Protein AF-A0A363N075-F1 (afdb_monomer)

Foldseek 3Di:
DDPLQVQLCVLVVLQLPDQDPPDPDRGAQLCRLQVPFPPDDSVNNVCSNRSNDDDDPVVVVSSCVSSVPDDD

Secondary structure (DSSP, 8-state):
--HHHHHHHHHHHHHHTSPPSSSSSSS--HHHHHHTSTT--HHHHHHHHTT-----HHHHHHHHHHTTPPP-

Sequence (72 aa):
MTEKEKLGEGVRELREKVPSSDYNKEYISQQELADKNVGLTKHFIGTIERGDANPTLEKLIFLAKALNLKSI

Mean predicted aligned error: 3.31 Å

Solvent-accessible surface area (backbone atoms only — not comparable to full-atom values): 4186 Å² total; per-residue (Å²): 133,52,74,4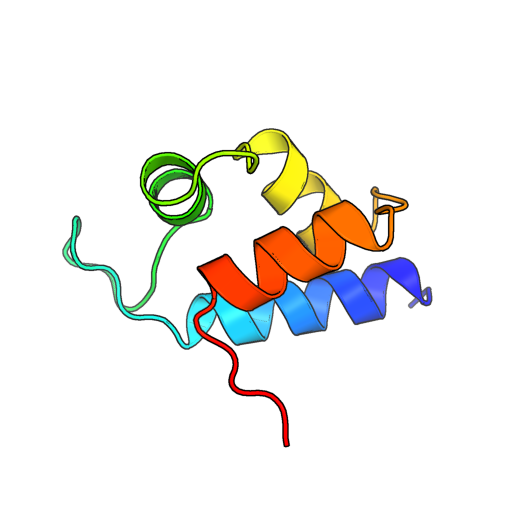0,37,53,52,6,47,54,51,45,58,56,39,58,70,37,64,31,84,90,51,104,46,82,34,41,48,57,56,58,54,19,78,76,25,93,94,50,45,38,66,57,50,52,33,34,43,67,26,75,44,84,78,52,72,68,57,51,53,52,49,38,57,66,66,67,60,76,84,129

pLDDT: mean 92.25, std 7.79, range [50.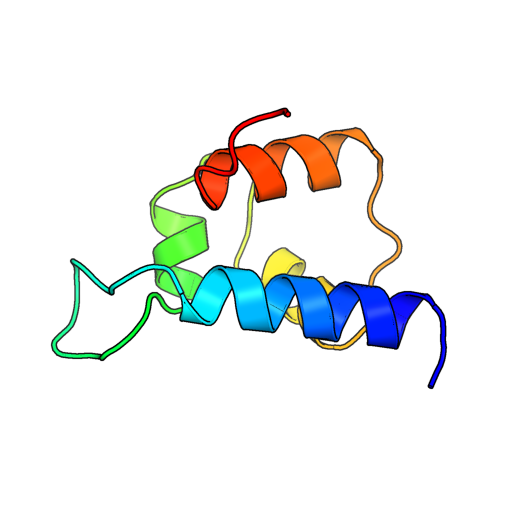25, 97.94]

Radius of gyration: 11.63 Å; Cα contacts (8 Å, |Δi|>4): 79; chains: 1; bounding box: 30×26×32 Å

Structure (mmCIF, N/CA/C/O backbone):
data_AF-A0A363N075-F1
#
_entry.id   AF-A0A363N075-F1
#
loop_
_atom_site.group_PDB
_atom_site.id
_atom_site.type_symbol
_atom_site.label_atom_id
_atom_site.label_alt_id
_atom_site.label_comp_id
_atom_site.label_asym_id
_atom_site.label_entity_id
_atom_site.label_seq_id
_atom_site.pdbx_PDB_ins_code
_atom_site.Cartn_x
_atom_site.Cartn_y
_atom_site.Cartn_z
_atom_site.occupancy
_atom_site.B_iso_or_equiv
_atom_site.auth_seq_id
_atom_site.auth_comp_id
_atom_site.auth_asym_id
_atom_site.auth_atom_id
_atom_site.pdbx_PDB_model_num
ATOM 1 N N . MET A 1 1 ? 18.857 6.657 -1.313 1.00 81.94 1 MET A N 1
ATOM 2 C CA . MET A 1 1 ? 17.430 6.377 -1.517 1.00 81.94 1 MET A CA 1
ATOM 3 C C . MET A 1 1 ? 17.143 6.331 -3.012 1.00 81.94 1 MET A C 1
ATOM 5 O O . MET A 1 1 ? 17.454 7.298 -3.703 1.00 81.94 1 MET A O 1
ATOM 9 N N . THR A 1 2 ? 16.647 5.206 -3.518 1.00 95.31 2 THR A N 1
ATOM 10 C CA . THR A 1 2 ? 16.249 4.992 -4.916 1.00 95.31 2 THR A CA 1
ATOM 11 C C . THR A 1 2 ? 14.879 5.614 -5.198 1.00 95.31 2 THR A C 1
ATOM 13 O O . THR A 1 2 ? 14.127 5.919 -4.275 1.00 95.31 2 THR A O 1
ATOM 16 N N . GLU A 1 3 ? 14.510 5.768 -6.471 1.00 94.81 3 GLU A N 1
ATOM 17 C CA . GLU A 1 3 ? 13.171 6.259 -6.842 1.00 94.81 3 GLU A CA 1
ATOM 18 C C . GLU A 1 3 ? 12.046 5.337 -6.348 1.00 94.81 3 GLU A C 1
ATOM 20 O O . GLU A 1 3 ? 10.973 5.807 -5.978 1.00 94.81 3 GLU A O 1
ATOM 25 N N . LYS A 1 4 ? 12.303 4.025 -6.271 1.00 95.50 4 LYS A N 1
ATOM 26 C CA . LYS A 1 4 ? 11.338 3.063 -5.726 1.00 95.50 4 LYS A CA 1
ATOM 27 C C . LYS A 1 4 ? 11.157 3.229 -4.222 1.00 95.50 4 LYS A C 1
ATOM 29 O O . LYS A 1 4 ? 10.031 3.165 -3.745 1.00 95.50 4 LYS A O 1
ATOM 34 N N . GLU A 1 5 ? 12.245 3.465 -3.493 1.00 96.50 5 GLU A N 1
ATOM 35 C CA . GLU A 1 5 ? 12.195 3.732 -2.050 1.00 96.50 5 GLU A CA 1
ATOM 36 C C . GLU A 1 5 ? 11.437 5.035 -1.763 1.00 96.50 5 GLU A C 1
ATOM 38 O O . GLU A 1 5 ? 10.547 5.030 -0.919 1.00 96.50 5 GLU A O 1
ATOM 43 N N . LYS A 1 6 ? 11.694 6.109 -2.528 1.00 96.81 6 LYS A N 1
ATOM 44 C CA . LYS A 1 6 ? 10.949 7.379 -2.412 1.00 96.81 6 LYS A CA 1
ATOM 45 C C . LYS A 1 6 ? 9.453 7.201 -2.674 1.00 96.8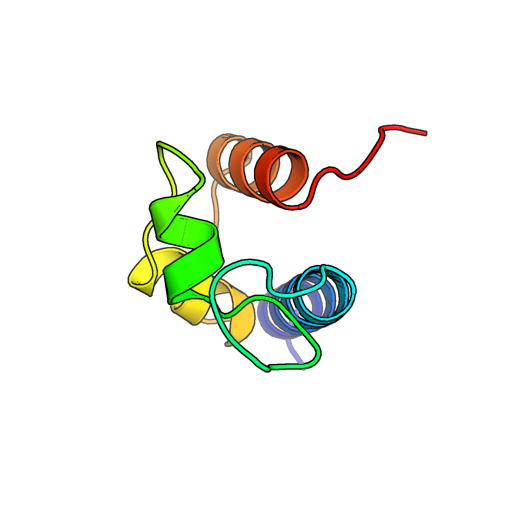1 6 LYS A C 1
ATOM 47 O O . LYS A 1 6 ? 8.623 7.724 -1.938 1.00 96.81 6 LYS A O 1
ATOM 52 N N . LEU A 1 7 ? 9.101 6.460 -3.729 1.00 95.06 7 LEU A N 1
ATOM 53 C CA . LEU A 1 7 ? 7.707 6.138 -4.035 1.00 95.06 7 LEU A CA 1
ATOM 54 C C . LEU A 1 7 ? 7.063 5.338 -2.895 1.00 95.06 7 LEU A C 1
ATOM 56 O O . LEU A 1 7 ? 5.939 5.637 -2.499 1.00 95.06 7 LEU A O 1
ATOM 60 N N . GLY A 1 8 ? 7.767 4.330 -2.377 1.00 96.75 8 GLY A N 1
ATOM 61 C CA . GLY A 1 8 ? 7.301 3.492 -1.276 1.00 96.75 8 GLY A CA 1
ATOM 62 C C . GLY A 1 8 ? 7.040 4.282 0.004 1.00 96.75 8 GLY A C 1
ATOM 63 O O . GLY A 1 8 ? 5.982 4.120 0.613 1.00 96.75 8 GLY A O 1
ATOM 64 N N . GLU A 1 9 ? 7.956 5.181 0.364 1.00 97.81 9 GLU A N 1
ATOM 65 C CA . GLU A 1 9 ? 7.807 6.095 1.498 1.00 97.81 9 GLU A CA 1
ATOM 66 C C . GLU A 1 9 ? 6.583 7.002 1.323 1.00 97.81 9 GLU A C 1
ATOM 68 O O . GLU A 1 9 ?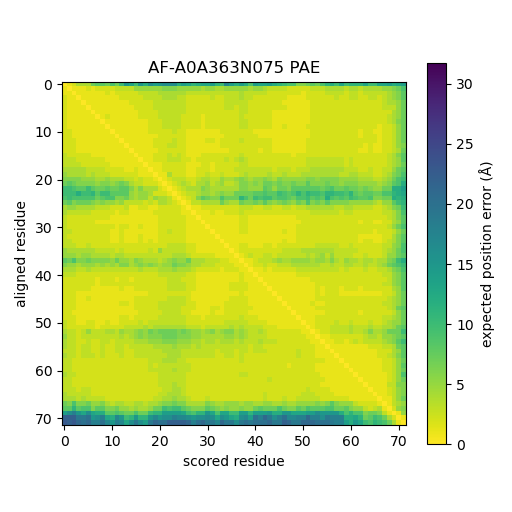 5.707 7.018 2.187 1.00 97.81 9 GLU A O 1
ATOM 73 N N . GLY A 1 10 ? 6.433 7.647 0.161 1.00 96.25 10 GLY A N 1
ATOM 74 C CA . GLY A 1 10 ? 5.268 8.489 -0.121 1.00 96.25 10 GLY A CA 1
ATOM 75 C C . GLY A 1 10 ? 3.939 7.724 -0.068 1.00 96.25 10 GLY A C 1
ATOM 76 O O . GLY A 1 10 ? 2.953 8.216 0.478 1.00 96.25 10 GLY A O 1
ATOM 77 N N . VAL A 1 11 ? 3.896 6.488 -0.579 1.00 96.19 11 VAL A N 1
ATOM 78 C CA . VAL A 1 11 ? 2.710 5.621 -0.465 1.00 96.19 11 VAL A CA 1
ATOM 79 C C . VAL A 1 11 ? 2.385 5.317 0.994 1.00 96.19 11 VAL A C 1
ATOM 81 O O . VAL A 1 11 ? 1.219 5.388 1.390 1.00 96.19 11 VAL A O 1
ATOM 84 N N . ARG A 1 12 ? 3.401 4.987 1.796 1.00 97.56 12 ARG A N 1
ATOM 85 C CA . ARG A 1 12 ? 3.229 4.693 3.217 1.00 97.56 12 ARG A CA 1
ATOM 86 C C . ARG A 1 12 ? 2.673 5.902 3.964 1.00 97.56 12 ARG A C 1
ATOM 88 O O . ARG A 1 12 ? 1.695 5.753 4.692 1.00 97.56 12 ARG A O 1
ATOM 95 N N . GLU A 1 13 ? 3.245 7.083 3.750 1.00 97.06 13 GLU A N 1
ATOM 96 C CA . GLU A 1 13 ? 2.774 8.328 4.364 1.00 97.06 13 GLU A CA 1
ATOM 97 C C . GLU A 1 13 ? 1.319 8.636 3.995 1.00 97.06 13 GLU A C 1
ATOM 99 O O . GLU A 1 13 ? 0.536 9.079 4.833 1.00 97.06 13 GLU A O 1
ATOM 104 N N . LEU A 1 14 ? 0.927 8.395 2.739 1.00 96.44 14 LEU A N 1
ATOM 105 C CA . LEU A 1 14 ? -0.458 8.570 2.304 1.00 96.44 14 LEU A CA 1
ATOM 106 C C . LEU A 1 14 ? -1.395 7.562 2.976 1.00 96.44 14 LEU A C 1
ATOM 108 O O . LEU A 1 14 ? -2.488 7.946 3.387 1.00 96.44 14 LEU A O 1
ATOM 112 N N . ARG A 1 15 ? -0.974 6.302 3.143 1.00 96.31 15 ARG A N 1
ATOM 113 C CA . ARG A 1 15 ? -1.751 5.297 3.885 1.00 96.31 15 ARG A CA 1
ATOM 114 C C . ARG A 1 15 ? -1.922 5.687 5.349 1.00 96.31 15 ARG A C 1
ATOM 116 O O . ARG A 1 15 ? -3.017 5.555 5.882 1.00 96.31 15 ARG A O 1
ATOM 123 N N . GLU A 1 16 ? -0.871 6.180 5.992 1.00 95.56 16 GLU A N 1
ATOM 124 C CA . GLU A 1 16 ? -0.903 6.573 7.406 1.00 95.56 16 GLU A CA 1
ATOM 125 C C . GLU A 1 16 ? -1.787 7.811 7.672 1.00 95.56 16 GLU A C 1
ATOM 127 O O . GLU A 1 16 ? -2.155 8.066 8.812 1.00 95.56 16 GLU A O 1
ATOM 132 N N . LYS A 1 17 ? -2.226 8.533 6.628 1.00 94.00 17 LYS A N 1
ATOM 133 C CA . LYS A 1 17 ? -3.246 9.598 6.726 1.00 94.00 17 LYS A CA 1
ATOM 134 C C . LYS A 1 17 ? -4.687 9.084 6.692 1.00 94.00 17 LYS A C 1
ATOM 136 O O . LYS A 1 17 ? -5.614 9.858 6.926 1.00 94.00 17 LYS A O 1
ATOM 141 N N . VAL A 1 18 ? -4.899 7.811 6.362 1.00 93.06 18 VAL A N 1
ATOM 142 C CA . VAL A 1 18 ? -6.232 7.204 6.303 1.00 93.06 18 VAL A CA 1
ATOM 143 C C . VAL A 1 18 ? -6.534 6.557 7.657 1.00 93.06 18 VAL A C 1
ATOM 145 O O . VAL A 1 18 ? -5.792 5.658 8.056 1.00 93.06 18 VAL A O 1
ATOM 148 N N . PRO A 1 19 ? -7.602 6.960 8.369 1.00 92.88 19 PRO A N 1
ATOM 149 C CA . PRO A 1 19 ? -7.932 6.389 9.671 1.00 92.88 19 PRO A CA 1
ATOM 150 C C . PRO A 1 19 ? -8.325 4.912 9.550 1.00 92.88 19 PRO A C 1
ATOM 152 O O . PRO A 1 19 ? -8.962 4.505 8.575 1.00 92.88 19 PRO A O 1
ATOM 155 N N . SER A 1 20 ? -7.966 4.106 10.554 1.00 93.81 20 SER A N 1
ATOM 156 C CA . SER A 1 20 ? -8.493 2.740 10.662 1.00 93.81 20 SER A CA 1
ATOM 157 C C . SER A 1 20 ? -9.972 2.806 11.033 1.00 93.81 20 SER A C 1
ATOM 159 O O . SER A 1 20 ? -10.349 3.548 11.939 1.00 93.81 20 SER A O 1
ATOM 161 N N . SER A 1 21 ? -10.812 2.034 10.344 1.00 90.31 21 SER A N 1
ATOM 162 C CA . SER A 1 21 ? -12.211 1.854 10.759 1.00 90.31 21 SER A CA 1
ATOM 163 C C . SER A 1 21 ? -12.456 0.499 11.409 1.00 90.31 21 SER A C 1
ATOM 165 O O . SER A 1 21 ? -13.480 0.324 12.062 1.00 90.31 21 SER A O 1
ATOM 167 N N . ASP A 1 22 ? -11.538 -0.454 11.233 1.00 88.75 22 ASP A N 1
ATOM 168 C CA . ASP A 1 22 ? -11.734 -1.835 11.684 1.00 88.75 22 ASP A CA 1
ATOM 169 C C . ASP A 1 22 ? -11.044 -2.104 13.029 1.00 88.75 22 ASP A C 1
ATOM 171 O O . ASP A 1 22 ? -11.375 -3.068 13.720 1.00 88.75 22 ASP A O 1
ATOM 175 N N . TYR A 1 23 ? -10.097 -1.248 13.429 1.00 87.44 23 TYR A N 1
ATOM 176 C CA . TYR A 1 23 ? -9.314 -1.408 14.651 1.00 87.44 23 TYR A CA 1
ATOM 177 C C . TYR A 1 23 ? -9.195 -0.095 15.430 1.00 87.44 23 TYR A C 1
ATOM 179 O O . TYR A 1 23 ? -9.244 0.991 14.862 1.00 87.44 23 TYR A O 1
ATOM 187 N N . ASN A 1 24 ? -8.938 -0.193 16.740 1.00 88.56 24 ASN A N 1
ATOM 188 C CA . ASN A 1 24 ? -8.555 0.955 17.569 1.00 88.56 24 ASN A CA 1
ATOM 189 C C . ASN A 1 24 ? -7.085 1.343 17.307 1.00 88.56 24 ASN A C 1
ATOM 191 O O . ASN A 1 24 ? -6.209 1.138 18.149 1.00 88.56 24 ASN A O 1
ATOM 195 N N . LYS A 1 25 ? -6.804 1.798 16.084 1.00 87.38 25 LYS A N 1
ATOM 196 C CA . LYS A 1 25 ? -5.498 2.270 15.612 1.00 87.38 25 LYS A CA 1
ATOM 197 C C . LYS A 1 25 ? -5.670 3.621 14.935 1.00 87.38 25 LYS A C 1
ATOM 199 O O . LYS A 1 25 ? -6.715 3.897 14.359 1.00 87.38 25 LYS A O 1
ATOM 204 N N . GLU A 1 26 ? -4.617 4.429 14.965 1.00 88.75 26 GLU A N 1
ATOM 205 C CA . GLU A 1 26 ? -4.633 5.769 14.373 1.00 88.75 26 GLU A CA 1
ATOM 206 C C . GLU A 1 26 ? -4.843 5.735 12.852 1.00 88.75 26 GLU A C 1
ATOM 208 O O . GLU A 1 26 ? -5.587 6.549 12.314 1.00 88.75 26 GLU A O 1
ATOM 213 N N . TYR A 1 27 ? -4.261 4.745 12.168 1.00 94.75 27 TYR A N 1
ATOM 214 C CA . TYR A 1 27 ? -4.312 4.635 10.714 1.00 94.75 27 TYR A CA 1
ATOM 215 C C . TYR A 1 27 ? -4.526 3.209 10.209 1.00 94.75 27 TYR A C 1
ATOM 217 O O . TYR A 1 27 ? -4.236 2.218 10.890 1.00 94.75 27 TYR A O 1
ATOM 225 N N . ILE A 1 28 ? -5.010 3.115 8.972 1.00 96.00 28 ILE A N 1
ATOM 226 C CA . ILE A 1 28 ? -5.324 1.868 8.285 1.00 96.00 28 ILE A CA 1
ATOM 227 C C . ILE A 1 28 ? -4.069 1.006 8.094 1.00 96.00 28 ILE A C 1
ATOM 229 O O . ILE A 1 28 ? -3.004 1.470 7.669 1.00 96.00 28 ILE A O 1
ATOM 233 N N . SER A 1 29 ? -4.181 -0.290 8.386 1.00 96.69 29 SER A N 1
ATOM 234 C CA . SER A 1 29 ? -3.085 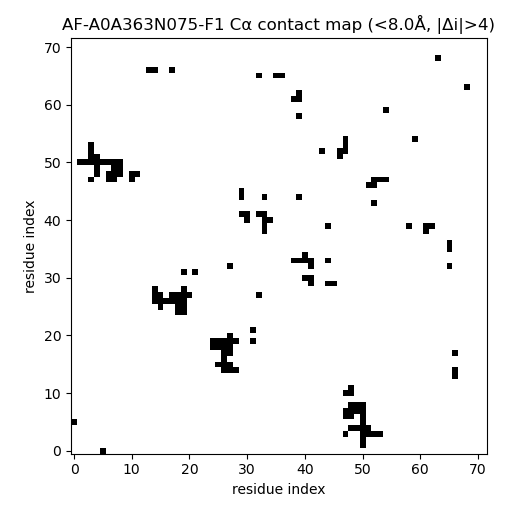-1.234 8.132 1.00 96.69 29 SER A CA 1
ATOM 235 C C . SER A 1 29 ? -3.000 -1.636 6.652 1.00 96.69 29 SER A C 1
ATOM 237 O O . SER A 1 29 ? -3.968 -1.513 5.908 1.00 96.69 29 SER A O 1
ATOM 239 N N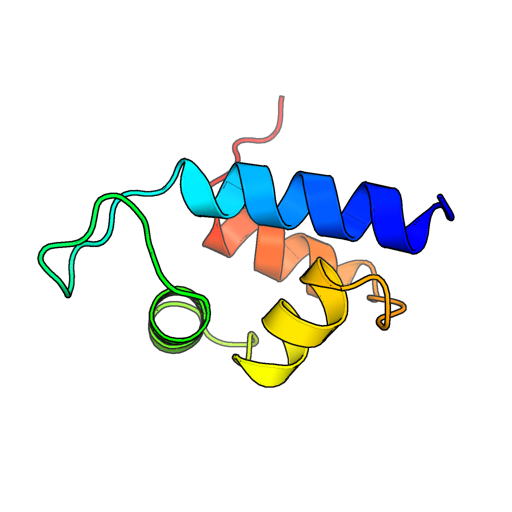 . GLN A 1 30 ? -1.864 -2.192 6.213 1.00 97.19 30 GLN A N 1
ATOM 240 C CA . GLN A 1 30 ? -1.738 -2.756 4.856 1.00 97.19 30 GLN A CA 1
ATOM 241 C C . GLN A 1 30 ? -2.764 -3.871 4.584 1.00 97.19 30 GLN A C 1
ATOM 243 O O . GLN A 1 30 ? -3.226 -4.019 3.456 1.00 97.19 30 GLN A O 1
ATOM 248 N N . GLN A 1 31 ? -3.096 -4.668 5.609 1.00 96.75 31 GLN A N 1
ATOM 249 C CA . GLN A 1 31 ? -4.105 -5.727 5.512 1.00 96.75 31 GLN A CA 1
ATOM 250 C C . GLN A 1 31 ? -5.494 -5.118 5.333 1.00 96.75 31 GLN A C 1
ATOM 252 O O . GLN A 1 31 ? -6.181 -5.442 4.378 1.00 96.75 31 GLN A O 1
ATOM 257 N N . GLU A 1 32 ? -5.849 -4.171 6.197 1.00 95.94 32 GLU A N 1
ATOM 258 C CA . GLU A 1 32 ? -7.145 -3.493 6.167 1.00 95.94 32 GLU A CA 1
ATOM 259 C C . GLU A 1 32 ? -7.365 -2.733 4.846 1.00 95.94 32 GLU A C 1
ATOM 261 O O . GLU A 1 32 ? -8.447 -2.785 4.267 1.00 95.94 32 GLU A O 1
ATOM 266 N N . LEU A 1 33 ? -6.321 -2.085 4.312 1.00 95.69 33 LEU A N 1
ATOM 267 C CA . LEU A 1 33 ? -6.382 -1.438 3.000 1.00 95.69 33 LEU A CA 1
ATOM 268 C C . LEU A 1 33 ? -6.625 -2.452 1.872 1.00 95.69 33 LEU A C 1
ATOM 270 O O . LEU A 1 33 ? -7.387 -2.155 0.952 1.00 95.69 33 LEU A O 1
ATOM 274 N N . ALA A 1 34 ? -5.998 -3.631 1.935 1.00 96.38 34 ALA A N 1
ATOM 275 C CA . ALA A 1 34 ? -6.204 -4.696 0.956 1.00 96.38 34 ALA A CA 1
ATOM 276 C C . ALA A 1 34 ? -7.614 -5.298 1.046 1.00 96.38 34 ALA A C 1
ATOM 278 O O . ALA A 1 34 ? -8.272 -5.451 0.022 1.00 96.38 34 ALA A O 1
ATOM 279 N N . ASP A 1 35 ? -8.097 -5.584 2.255 1.00 95.31 35 ASP A N 1
ATOM 280 C CA . ASP A 1 35 ? -9.407 -6.209 2.480 1.00 95.31 35 ASP A CA 1
ATOM 281 C C . ASP A 1 35 ? -10.559 -5.336 1.959 1.00 95.31 35 ASP A C 1
ATOM 283 O O . ASP A 1 35 ? -11.573 -5.844 1.483 1.00 95.31 35 ASP A O 1
ATOM 287 N N . LYS A 1 36 ? -10.376 -4.012 1.985 1.00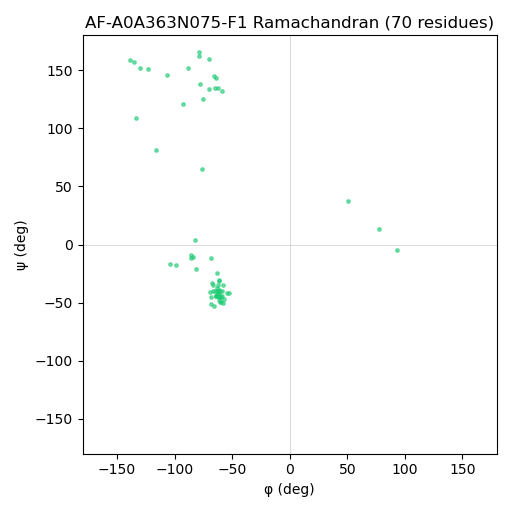 92.06 36 LYS A N 1
ATOM 288 C CA . LYS A 1 36 ? -11.361 -3.030 1.511 1.00 92.06 36 LYS A CA 1
ATOM 289 C C . LYS A 1 36 ? -11.295 -2.732 0.017 1.00 92.06 36 LYS A C 1
ATOM 291 O O . LYS A 1 36 ? -12.194 -2.072 -0.497 1.00 92.06 36 LYS A O 1
ATOM 296 N N . ASN A 1 37 ? -10.249 -3.167 -0.687 1.00 92.44 37 ASN A N 1
ATOM 297 C CA . ASN A 1 37 ? -10.001 -2.749 -2.066 1.00 92.44 37 ASN A CA 1
ATOM 298 C C . ASN A 1 37 ? -9.664 -3.926 -2.978 1.00 92.44 37 ASN A C 1
ATOM 300 O O . ASN A 1 37 ? -8.560 -4.474 -2.969 1.00 92.44 37 ASN A O 1
ATOM 304 N N . VAL A 1 38 ? -10.615 -4.253 -3.852 1.00 86.00 38 VAL A N 1
ATOM 305 C CA . VAL A 1 38 ? -10.448 -5.289 -4.874 1.00 86.00 38 VAL A CA 1
ATOM 306 C C . VAL A 1 38 ? -9.266 -4.948 -5.787 1.00 86.00 38 VAL A C 1
ATOM 308 O O . VAL A 1 38 ? -9.149 -3.835 -6.296 1.00 86.00 38 VAL A O 1
ATOM 311 N N . GLY A 1 39 ? -8.387 -5.926 -6.017 1.00 85.31 39 GLY A N 1
ATOM 312 C CA . GLY A 1 39 ? -7.224 -5.782 -6.901 1.00 85.31 39 GLY A CA 1
ATOM 313 C C . GLY A 1 39 ? -5.926 -5.365 -6.201 1.00 85.31 39 GLY A C 1
ATOM 314 O O . GLY A 1 39 ? -4.866 -5.369 -6.844 1.00 85.31 39 GLY A O 1
ATOM 315 N N . LEU A 1 40 ? -5.976 -5.084 -4.895 1.00 92.38 40 LEU A N 1
ATOM 316 C CA . LEU A 1 40 ? -4.805 -4.922 -4.037 1.00 92.38 40 LEU A CA 1
ATOM 317 C C . LEU A 1 40 ? -4.647 -6.135 -3.117 1.00 92.38 40 LEU A C 1
ATOM 319 O O . LEU A 1 40 ? -5.615 -6.738 -2.671 1.00 92.38 40 LEU A O 1
ATOM 323 N N . THR A 1 41 ? -3.401 -6.500 -2.830 1.00 96.00 41 THR A N 1
ATOM 324 C CA . THR A 1 41 ? -3.079 -7.509 -1.817 1.00 96.00 41 THR A CA 1
ATOM 325 C C . THR A 1 41 ? -2.147 -6.890 -0.789 1.00 96.00 41 THR A C 1
ATOM 327 O O . THR A 1 41 ? -1.337 -6.022 -1.126 1.00 96.00 41 THR A O 1
ATOM 330 N N . LYS A 1 42 ? -2.197 -7.372 0.457 1.00 97.31 42 LYS A N 1
ATOM 331 C CA . LYS A 1 42 ? -1.246 -6.957 1.499 1.00 97.31 42 LYS A CA 1
ATOM 332 C C . LYS A 1 42 ? 0.204 -7.117 1.037 1.00 97.31 42 LYS A C 1
ATOM 334 O O . LYS A 1 42 ? 1.027 -6.245 1.291 1.00 97.31 42 LYS A O 1
ATOM 339 N N . HIS A 1 43 ? 0.512 -8.226 0.356 1.00 97.12 43 HIS A N 1
ATOM 340 C CA . HIS A 1 43 ? 1.855 -8.480 -0.162 1.00 97.12 43 HIS A CA 1
ATOM 341 C C . HIS A 1 43 ? 2.291 -7.381 -1.134 1.00 97.12 43 HIS A C 1
ATOM 343 O O . HIS A 1 43 ? 3.360 -6.806 -0.947 1.00 97.12 43 HIS A O 1
ATOM 349 N N . PHE A 1 44 ? 1.438 -7.041 -2.105 1.00 96.25 44 PHE A N 1
ATOM 350 C CA . PHE A 1 44 ? 1.713 -5.974 -3.062 1.00 96.25 44 PHE A CA 1
ATOM 351 C C . PHE A 1 44 ? 1.953 -4.628 -2.361 1.00 96.25 44 PHE A C 1
ATOM 353 O O . PHE A 1 44 ? 2.992 -4.008 -2.584 1.00 96.25 44 PHE A O 1
ATOM 360 N N . ILE A 1 45 ? 1.056 -4.217 -1.459 1.00 97.69 45 ILE A N 1
ATOM 361 C CA . ILE A 1 45 ? 1.192 -2.960 -0.702 1.00 97.69 45 ILE A CA 1
ATOM 362 C C . ILE A 1 45 ? 2.514 -2.949 0.077 1.00 97.69 45 ILE A C 1
ATOM 364 O O . ILE A 1 45 ? 3.284 -1.999 -0.017 1.00 97.69 45 ILE A O 1
ATOM 368 N N . GLY A 1 46 ? 2.837 -4.040 0.776 1.00 97.94 46 GLY A N 1
ATOM 369 C CA . GLY A 1 46 ? 4.087 -4.151 1.521 1.00 97.94 46 GLY A CA 1
ATOM 370 C C . GLY A 1 46 ? 5.336 -4.084 0.636 1.00 97.94 46 GLY A C 1
ATOM 371 O O . GLY A 1 46 ? 6.313 -3.453 1.022 1.00 97.94 46 GLY A O 1
ATOM 372 N N . THR A 1 47 ? 5.327 -4.711 -0.547 1.00 97.62 47 THR A N 1
ATOM 373 C CA . THR A 1 47 ? 6.451 -4.616 -1.499 1.00 97.62 47 THR A CA 1
ATOM 374 C C . THR A 1 47 ? 6.609 -3.216 -2.090 1.00 97.62 47 THR A C 1
ATOM 376 O O . THR A 1 47 ? 7.733 -2.790 -2.335 1.00 97.62 47 THR A O 1
ATOM 379 N N . ILE A 1 48 ? 5.508 -2.483 -2.284 1.00 97.19 48 ILE A N 1
ATOM 380 C CA . ILE A 1 48 ? 5.537 -1.081 -2.720 1.00 97.19 48 ILE A CA 1
ATOM 381 C C . ILE A 1 48 ? 6.169 -0.217 -1.635 1.00 97.19 48 ILE A C 1
ATOM 383 O O . ILE A 1 48 ? 7.132 0.484 -1.916 1.00 97.19 48 ILE A O 1
ATOM 387 N N . GLU A 1 49 ? 5.675 -0.308 -0.398 1.00 97.50 49 GLU A N 1
ATOM 388 C CA . GLU A 1 49 ? 6.123 0.545 0.713 1.00 97.50 49 GLU A CA 1
ATOM 389 C C . GLU A 1 49 ? 7.597 0.347 1.086 1.00 97.50 49 GLU A C 1
ATOM 391 O O . GLU A 1 49 ? 8.218 1.258 1.622 1.00 97.50 49 GLU A O 1
ATOM 396 N N . ARG A 1 50 ? 8.178 -0.821 0.786 1.00 97.56 50 ARG A N 1
ATOM 397 C CA . ARG A 1 50 ? 9.617 -1.080 0.965 1.00 97.56 50 ARG A CA 1
ATOM 398 C C . ARG A 1 50 ? 10.488 -0.648 -0.218 1.00 97.56 50 ARG A C 1
ATOM 400 O O . ARG A 1 50 ? 11.705 -0.698 -0.109 1.00 97.56 50 ARG A O 1
ATOM 407 N N . GLY A 1 51 ? 9.890 -0.259 -1.345 1.00 96.75 51 GLY A N 1
ATOM 408 C CA . GLY A 1 51 ? 10.621 0.036 -2.580 1.00 96.75 51 GLY A CA 1
ATOM 409 C C . GLY A 1 51 ? 11.082 -1.205 -3.359 1.00 96.75 51 GLY A C 1
ATOM 410 O O . GLY A 1 51 ? 11.873 -1.087 -4.294 1.00 96.75 51 GLY A O 1
ATOM 411 N N . ASP A 1 52 ? 10.563 -2.389 -3.025 1.00 96.75 52 ASP A N 1
ATOM 412 C CA . ASP A 1 52 ? 10.913 -3.655 -3.687 1.00 96.75 52 ASP A CA 1
ATOM 413 C C . ASP A 1 52 ? 10.136 -3.854 -5.002 1.00 96.75 52 ASP A C 1
ATOM 415 O O . ASP A 1 52 ? 10.533 -4.629 -5.876 1.00 96.75 52 ASP A O 1
ATOM 419 N N . ALA A 1 53 ? 9.002 -3.166 -5.159 1.00 91.81 53 ALA A N 1
ATOM 420 C CA . ALA A 1 53 ? 8.112 -3.324 -6.303 1.00 91.81 53 ALA A CA 1
ATOM 421 C C . ALA A 1 53 ? 8.470 -2.408 -7.486 1.00 91.81 53 ALA A C 1
ATOM 423 O O . ALA A 1 53 ? 8.975 -1.298 -7.334 1.00 91.81 53 ALA A O 1
ATOM 424 N N . ASN A 1 54 ? 8.128 -2.863 -8.693 1.00 91.31 54 ASN A N 1
ATOM 425 C CA . ASN A 1 54 ? 8.021 -2.020 -9.885 1.00 91.31 54 ASN A CA 1
ATOM 426 C C . ASN A 1 54 ? 6.553 -2.022 -10.351 1.00 91.31 54 ASN A C 1
ATOM 428 O O . ASN A 1 54 ? 6.194 -2.848 -11.194 1.00 91.31 54 ASN A O 1
ATOM 432 N N . PRO A 1 55 ? 5.671 -1.211 -9.735 1.00 91.38 55 PRO A N 1
ATOM 433 C CA . PRO A 1 55 ? 4.250 -1.238 -10.057 1.00 91.38 55 PRO A CA 1
ATOM 434 C C . PRO A 1 55 ? 3.986 -0.810 -11.497 1.00 91.38 55 PRO A C 1
ATOM 436 O O . PRO A 1 55 ? 4.594 0.125 -12.012 1.00 91.38 55 PRO A O 1
ATOM 439 N N . THR A 1 56 ? 3.002 -1.450 -12.121 1.00 93.69 56 THR A N 1
ATOM 440 C CA . THR A 1 56 ? 2.411 -0.934 -13.356 1.00 93.69 56 THR A CA 1
ATOM 441 C C . THR A 1 56 ? 1.586 0.320 -13.062 1.00 93.69 56 THR A C 1
ATOM 443 O O . THR A 1 56 ? 1.119 0.526 -11.938 1.00 93.69 56 THR A O 1
ATOM 446 N N . LEU A 1 57 ? 1.332 1.129 -14.094 1.00 92.94 57 LEU A N 1
ATOM 447 C CA . LEU A 1 57 ? 0.430 2.279 -13.993 1.00 92.94 57 LEU A CA 1
ATOM 448 C C . LEU A 1 57 ? -0.958 1.878 -13.460 1.00 92.94 57 LEU A C 1
ATOM 450 O O . LEU A 1 57 ? -1.509 2.556 -12.600 1.00 92.94 57 LEU A O 1
ATOM 454 N N . GLU A 1 58 ? -1.499 0.747 -13.915 1.00 91.88 58 GLU A N 1
ATOM 455 C CA . GLU A 1 58 ? -2.789 0.225 -13.447 1.00 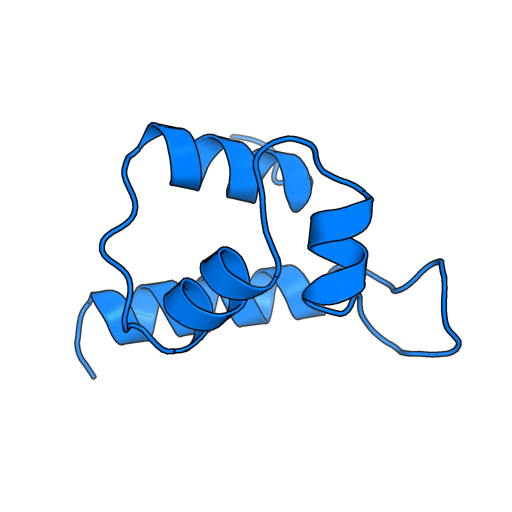91.88 58 GLU A CA 1
ATOM 456 C C . GLU A 1 58 ? -2.793 -0.023 -11.931 1.00 91.88 58 GLU A C 1
ATOM 458 O O . GLU A 1 58 ? -3.719 0.380 -11.226 1.00 91.88 58 GLU A O 1
ATOM 463 N N . LYS A 1 59 ? -1.725 -0.632 -11.404 1.00 91.94 59 LYS A N 1
ATOM 464 C CA . LYS A 1 59 ? -1.596 -0.880 -9.966 1.00 91.94 59 LYS A CA 1
ATOM 465 C C . LYS A 1 59 ? -1.461 0.411 -9.159 1.00 91.94 59 LYS A C 1
ATOM 467 O O . LYS A 1 59 ? -2.018 0.485 -8.065 1.00 91.94 59 LYS A O 1
ATOM 472 N N . LEU A 1 60 ? -0.791 1.430 -9.701 1.00 92.31 60 LEU A N 1
ATOM 473 C CA . LEU A 1 60 ? -0.743 2.760 -9.086 1.00 92.31 60 LEU A CA 1
ATOM 474 C C . LEU A 1 60 ? -2.127 3.422 -9.052 1.00 92.31 60 LEU A C 1
ATOM 476 O O . LEU A 1 60 ? -2.495 4.005 -8.037 1.00 92.31 60 LEU A O 1
ATOM 480 N N . ILE A 1 61 ? -2.927 3.276 -10.113 1.00 92.00 61 ILE A N 1
ATOM 481 C CA . ILE A 1 61 ? -4.302 3.795 -10.159 1.00 92.00 61 ILE A CA 1
ATOM 482 C C . ILE A 1 61 ? -5.183 3.107 -9.109 1.00 92.00 61 ILE A C 1
ATOM 484 O O . ILE A 1 61 ? -5.939 3.786 -8.413 1.00 92.00 61 ILE A O 1
ATOM 488 N N . PHE A 1 62 ? -5.094 1.781 -8.961 1.00 92.06 62 PHE A N 1
ATOM 489 C CA . PHE A 1 62 ? -5.844 1.075 -7.914 1.00 92.06 62 PHE A CA 1
ATOM 490 C C . PHE A 1 62 ? -5.443 1.528 -6.514 1.00 92.06 62 PHE A C 1
ATOM 492 O O . PHE A 1 62 ? -6.316 1.766 -5.684 1.00 92.06 62 PHE A O 1
ATOM 499 N N . LEU A 1 63 ? -4.147 1.710 -6.269 1.00 93.19 63 LEU A N 1
ATOM 500 C CA . LEU A 1 63 ? -3.650 2.200 -4.989 1.00 93.19 63 LEU A CA 1
ATOM 501 C C . LEU A 1 63 ? -4.133 3.628 -4.691 1.00 93.19 63 LEU A C 1
ATOM 503 O O . LEU A 1 63 ? -4.606 3.893 -3.591 1.00 93.19 63 LEU A O 1
ATOM 507 N N . ALA A 1 64 ? -4.090 4.528 -5.675 1.00 92.69 64 ALA A N 1
ATOM 508 C CA . ALA A 1 64 ? -4.568 5.901 -5.515 1.00 92.69 64 ALA A CA 1
ATOM 509 C C . ALA A 1 64 ? -6.074 5.965 -5.208 1.00 92.69 64 ALA A C 1
ATOM 511 O O . ALA A 1 64 ? -6.492 6.714 -4.325 1.00 92.69 64 ALA A O 1
ATOM 512 N N . LYS A 1 65 ? -6.883 5.140 -5.890 1.00 91.56 65 LYS A N 1
ATOM 513 C CA . LYS A 1 65 ? -8.321 5.002 -5.609 1.00 91.56 65 LYS A CA 1
ATOM 514 C C . LYS A 1 65 ? -8.574 4.450 -4.208 1.00 91.56 65 LYS A C 1
ATOM 516 O O . LYS A 1 65 ? -9.419 4.983 -3.498 1.00 91.56 65 LYS A O 1
ATOM 521 N N . ALA A 1 66 ? -7.823 3.426 -3.804 1.00 92.00 66 ALA A N 1
ATOM 522 C CA . ALA A 1 66 ? -7.937 2.809 -2.484 1.00 92.00 66 ALA A CA 1
ATOM 523 C C . ALA A 1 66 ? -7.604 3.774 -1.340 1.0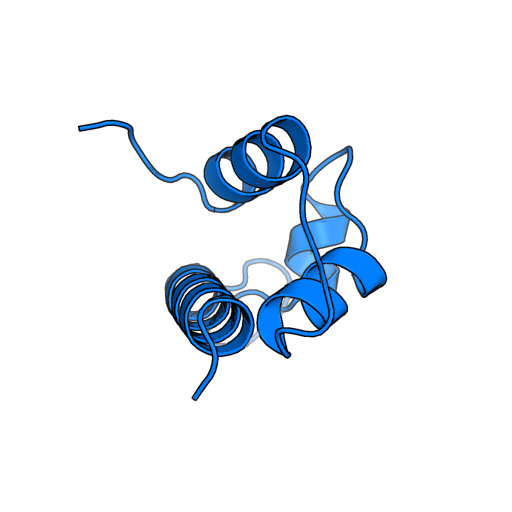0 92.00 66 ALA A C 1
ATOM 525 O O . ALA A 1 66 ? -8.224 3.729 -0.282 1.00 92.00 66 ALA A O 1
ATOM 526 N N . LEU A 1 67 ? -6.652 4.676 -1.576 1.00 92.06 67 LEU A N 1
ATOM 527 C CA . LEU A 1 67 ? -6.279 5.751 -0.658 1.00 92.06 67 LEU A CA 1
ATOM 528 C C . LEU A 1 67 ? -7.205 6.978 -0.758 1.00 92.06 67 LEU A C 1
ATOM 530 O O . LEU A 1 67 ? -6.960 7.983 -0.094 1.00 92.06 67 LEU A O 1
ATOM 534 N N . ASN A 1 68 ? -8.261 6.908 -1.579 1.00 87.00 68 ASN A N 1
ATOM 535 C CA . ASN A 1 68 ? -9.224 7.982 -1.832 1.00 87.00 68 ASN A CA 1
ATOM 536 C C . ASN A 1 68 ? -8.564 9.325 -2.207 1.00 87.00 68 ASN A C 1
ATOM 538 O O . ASN A 1 68 ? -9.006 10.402 -1.796 1.00 87.00 68 ASN A O 1
ATOM 542 N N . LEU A 1 69 ? -7.476 9.268 -2.980 1.00 81.56 69 LEU A N 1
ATOM 543 C CA . LEU A 1 69 ? -6.780 10.460 -3.451 1.00 81.56 69 LEU A CA 1
ATOM 544 C C . LEU A 1 69 ? -7.596 11.102 -4.576 1.00 81.56 69 LEU A C 1
ATOM 546 O O . LEU A 1 69 ? -7.923 10.454 -5.572 1.00 81.56 69 LEU A O 1
ATOM 550 N N . LYS A 1 70 ? -7.927 12.387 -4.429 1.00 71.69 70 LYS A N 1
ATOM 551 C CA . LYS A 1 70 ? -8.575 13.159 -5.495 1.00 71.69 70 LYS A CA 1
ATOM 552 C C . LYS A 1 70 ? -7.529 13.571 -6.528 1.00 71.69 70 LYS A C 1
ATOM 554 O O . LYS A 1 70 ? -6.436 13.994 -6.156 1.00 71.69 70 LYS A O 1
ATOM 559 N N . SER A 1 71 ? -7.867 13.474 -7.812 1.00 59.59 71 SER A N 1
ATOM 560 C CA . SER A 1 71 ? -7.100 14.164 -8.850 1.00 59.59 71 SER A CA 1
ATOM 561 C C . SER A 1 71 ? -7.247 15.671 -8.646 1.00 59.59 71 SER A C 1
ATOM 563 O O . SER A 1 71 ? -8.362 16.142 -8.404 1.00 59.59 71 SER A O 1
ATOM 565 N N . ILE A 1 72 ? -6.129 16.391 -8.721 1.00 50.25 72 ILE A N 1
ATOM 566 C CA . ILE A 1 72 ? -6.109 17.855 -8.840 1.00 50.25 72 ILE A CA 1
ATOM 567 C C . ILE A 1 72 ? -6.579 18.229 -10.245 1.00 50.25 72 ILE A C 1
ATOM 569 O O . ILE A 1 72 ? -6.166 17.518 -11.191 1.00 50.25 72 ILE A O 1
#

Nearest PDB structures (foldseek):
  1y7y-assembly1_B  TM=8.683E-01  e=4.229E-03  Aeromonas hydrophila
  6qer-assembly4_D  TM=8.721E-01  e=3.215E-02  Streptococcus thermophilus LMD-9
  6hu8-assembly1_A  TM=8.638E-01  e=3.012E-02  Streptococcus vestibularis F0396
  3clc-assembly1_D  TM=8.760E-01  e=3.913E-02  unclassified
  5w4m-assembly1_A  TM=8.040E-01  e=6.605E-02  Streptococcus dysgalactiae